Protein AF-A0A4U9REL6-F1 (afdb_monomer_lite)

Structure (mmCIF, N/CA/C/O backbone):
data_AF-A0A4U9REL6-F1
#
_entry.id   AF-A0A4U9REL6-F1
#
loop_
_atom_site.group_PDB
_atom_site.id
_atom_site.type_symbol
_atom_site.label_atom_id
_atom_site.label_alt_id
_atom_site.label_comp_id
_atom_site.label_asym_id
_atom_site.label_entity_id
_atom_site.label_seq_id
_atom_site.pdbx_PDB_ins_code
_atom_site.Cartn_x
_atom_site.Cartn_y
_atom_site.Cartn_z
_atom_site.occupancy
_atom_site.B_iso_or_equiv
_atom_site.auth_seq_id
_atom_site.auth_comp_id
_atom_site.auth_asym_id
_atom_site.auth_atom_id
_atom_site.pdbx_PDB_model_num
ATOM 1 N N . MET A 1 1 ? 16.446 6.266 -30.362 1.00 42.78 1 MET A N 1
ATOM 2 C CA . MET A 1 1 ? 15.314 5.573 -29.712 1.00 42.78 1 MET A CA 1
ATOM 3 C C . MET A 1 1 ? 14.083 6.154 -30.376 1.00 42.78 1 MET A C 1
ATOM 5 O O . MET A 1 1 ? 13.818 7.331 -30.170 1.00 42.78 1 MET A O 1
ATOM 9 N N . ASP A 1 2 ? 13.493 5.416 -31.318 1.00 33.88 2 ASP A N 1
ATOM 10 C CA . ASP A 1 2 ? 12.564 5.985 -32.298 1.00 33.88 2 ASP A CA 1
ATOM 11 C C . ASP A 1 2 ? 11.291 6.514 -31.643 1.00 33.88 2 ASP A C 1
ATOM 13 O O . ASP A 1 2 ? 10.576 5.807 -30.930 1.00 33.88 2 ASP A O 1
ATOM 17 N N . THR A 1 3 ? 10.986 7.765 -31.967 1.00 37.19 3 THR A N 1
ATOM 18 C CA . THR A 1 3 ? 9.772 8.514 -31.621 1.00 37.19 3 THR A CA 1
ATOM 19 C C . THR A 1 3 ? 8.476 7.826 -32.078 1.00 37.19 3 THR A C 1
ATOM 21 O O . THR A 1 3 ? 7.389 8.234 -31.674 1.00 37.19 3 THR A O 1
ATOM 24 N N . HIS A 1 4 ? 8.572 6.742 -32.856 1.00 40.09 4 HIS A N 1
ATOM 25 C CA . HIS A 1 4 ? 7.455 5.920 -33.318 1.00 40.09 4 HIS A CA 1
ATOM 26 C C . HIS A 1 4 ? 6.896 4.927 -32.278 1.00 40.09 4 HIS A C 1
ATOM 28 O O . HIS A 1 4 ? 5.694 4.669 -32.306 1.00 40.09 4 HIS A O 1
ATOM 34 N N . GLU A 1 5 ? 7.689 4.390 -31.337 1.00 42.56 5 GLU A N 1
ATOM 35 C CA . GLU A 1 5 ? 7.162 3.429 -30.337 1.00 42.56 5 GLU A CA 1
ATOM 36 C C . GLU A 1 5 ? 6.404 4.117 -29.187 1.00 42.56 5 GLU A C 1
ATOM 38 O O . GLU A 1 5 ? 5.410 3.576 -28.696 1.00 42.56 5 GLU A O 1
ATOM 43 N N . VAL A 1 6 ? 6.812 5.332 -28.800 1.00 41.50 6 VAL A N 1
ATOM 44 C CA . VAL A 1 6 ? 6.093 6.161 -27.809 1.00 41.50 6 VAL A CA 1
ATOM 45 C C . VAL A 1 6 ? 4.721 6.568 -28.363 1.00 41.50 6 VAL A C 1
ATOM 47 O O . VAL A 1 6 ? 3.703 6.417 -27.691 1.00 41.50 6 VAL A O 1
ATOM 50 N N . ASN A 1 7 ? 4.679 6.925 -29.650 1.00 39.19 7 ASN A N 1
ATOM 51 C CA . ASN A 1 7 ? 3.455 7.276 -30.369 1.00 39.19 7 ASN A CA 1
ATOM 52 C C . ASN A 1 7 ? 2.476 6.102 -30.552 1.00 39.19 7 ASN A C 1
ATOM 54 O O . ASN A 1 7 ? 1.285 6.337 -30.734 1.00 39.19 7 ASN A O 1
ATOM 58 N N . TYR A 1 8 ? 2.937 4.844 -30.515 1.00 41.94 8 TYR A N 1
ATOM 59 C CA . TYR A 1 8 ? 2.068 3.667 -30.667 1.00 41.94 8 TYR A CA 1
ATOM 60 C C . TYR A 1 8 ? 1.263 3.371 -29.398 1.00 41.94 8 TYR A C 1
ATOM 62 O O . TYR A 1 8 ? 0.090 3.012 -29.483 1.00 41.94 8 TYR A O 1
ATOM 70 N N . LEU A 1 9 ? 1.862 3.540 -28.215 1.00 39.97 9 LEU A N 1
ATOM 71 C CA . LEU A 1 9 ? 1.132 3.391 -26.954 1.00 39.97 9 LEU A CA 1
ATOM 72 C C . LEU A 1 9 ? 0.150 4.546 -26.766 1.00 39.97 9 LEU A C 1
ATOM 74 O O . LEU A 1 9 ? -1.004 4.289 -26.437 1.00 39.97 9 LEU A O 1
ATOM 78 N N . ASP A 1 10 ? 0.554 5.777 -27.079 1.00 44.72 10 ASP A N 1
ATOM 79 C CA . ASP A 1 10 ? -0.359 6.921 -27.037 1.00 44.72 10 ASP A CA 1
ATOM 80 C C . ASP A 1 10 ? -1.502 6.777 -28.059 1.00 44.72 10 ASP A C 1
ATOM 82 O O . ASP A 1 10 ? -2.662 6.971 -27.701 1.00 44.72 10 ASP A O 1
ATOM 86 N N . ASN A 1 11 ? -1.241 6.306 -29.288 1.00 43.97 11 ASN A N 1
ATOM 87 C CA . ASN A 1 11 ? -2.300 6.037 -30.276 1.00 43.97 11 ASN A CA 1
ATOM 88 C C . ASN A 1 11 ? -3.207 4.848 -29.934 1.00 43.97 11 ASN A C 1
ATOM 90 O O . ASN A 1 11 ? -4.403 4.903 -30.220 1.00 43.97 11 ASN A O 1
ATOM 94 N N . MET A 1 12 ? -2.685 3.777 -29.324 1.00 42.47 12 MET A N 1
ATOM 95 C CA . MET A 1 12 ? -3.514 2.631 -28.937 1.00 42.47 12 MET A CA 1
ATOM 96 C C . MET A 1 12 ? -4.538 3.026 -27.869 1.00 42.47 12 MET A C 1
ATOM 98 O O . MET A 1 12 ? -5.626 2.466 -27.863 1.00 42.47 12 MET A O 1
ATOM 102 N N . TYR A 1 13 ? -4.223 3.992 -27.000 1.00 42.09 13 TYR A N 1
ATOM 103 C CA . TYR A 1 13 ? -5.155 4.495 -25.987 1.00 42.09 13 TYR A CA 1
ATOM 104 C C . TYR A 1 13 ? -6.008 5.679 -26.485 1.00 42.09 13 TYR A C 1
ATOM 106 O O . TYR A 1 13 ? -7.174 5.760 -26.107 1.00 42.09 13 TYR A O 1
ATOM 114 N N . ASN A 1 14 ? -5.500 6.526 -27.392 1.00 43.44 14 ASN A N 1
ATOM 115 C CA . ASN A 1 14 ? -6.269 7.630 -27.993 1.00 43.44 14 ASN A CA 1
ATOM 116 C C . ASN A 1 14 ? -7.374 7.160 -28.953 1.00 43.44 14 ASN A C 1
ATOM 118 O O . ASN A 1 14 ? -8.369 7.854 -29.124 1.00 43.44 14 ASN A O 1
ATOM 122 N N . LYS A 1 15 ? -7.253 5.965 -29.546 1.00 40.50 15 LYS A N 1
ATOM 123 C CA . LYS A 1 15 ? -8.284 5.393 -30.432 1.00 40.50 15 LYS A CA 1
ATOM 124 C C . LYS A 1 15 ? -9.548 4.908 -29.690 1.00 40.50 15 LYS A C 1
ATOM 126 O O . LYS A 1 15 ? -10.507 4.501 -30.338 1.00 40.50 15 LYS A O 1
ATOM 131 N N . PHE A 1 16 ? -9.566 4.943 -28.353 1.00 44.81 16 PHE A N 1
ATOM 132 C CA . PHE A 1 16 ? -10.688 4.495 -27.515 1.00 44.81 16 PHE A CA 1
ATOM 133 C C . PHE A 1 16 ? -11.303 5.633 -26.677 1.00 44.81 16 PHE A C 1
ATOM 135 O O . PHE A 1 16 ? -11.517 5.441 -25.481 1.00 44.81 16 PHE A O 1
ATOM 142 N N . ASP A 1 17 ? -11.548 6.798 -27.299 1.00 37.47 17 ASP A N 1
ATOM 143 C CA . ASP A 1 17 ? -12.372 7.926 -26.815 1.00 37.47 17 ASP A CA 1
ATOM 144 C C . ASP A 1 17 ? -12.640 7.944 -25.299 1.00 37.47 17 ASP A C 1
ATOM 146 O O . ASP A 1 17 ? -13.702 7.557 -24.800 1.00 37.47 17 ASP A O 1
ATOM 150 N N . ILE A 1 18 ? -11.667 8.459 -24.543 1.00 45.84 18 ILE A N 1
ATOM 151 C CA . ILE A 1 18 ? -11.844 8.846 -23.140 1.00 45.84 18 ILE A CA 1
ATOM 152 C C . ILE A 1 18 ? -12.520 10.227 -23.122 1.00 45.84 18 ILE A C 1
ATOM 154 O O . ILE A 1 18 ? -11.968 11.228 -22.683 1.00 45.84 18 ILE A O 1
ATOM 158 N N . GLN A 1 19 ? -13.755 10.270 -23.614 1.00 37.47 19 GLN A N 1
ATOM 159 C CA . GLN A 1 19 ? -14.773 11.224 -23.184 1.00 37.47 19 GLN A CA 1
ATOM 160 C C . GLN A 1 19 ? -15.987 10.430 -22.703 1.00 37.47 19 GLN A C 1
ATOM 162 O O . GLN A 1 19 ? -17.093 10.519 -23.224 1.00 37.47 19 GLN A O 1
ATOM 167 N N . LYS A 1 20 ? -15.779 9.615 -21.668 1.00 33.62 20 LYS A N 1
ATOM 168 C CA . LYS A 1 20 ? -16.865 9.194 -20.786 1.00 33.62 20 LYS A CA 1
ATOM 169 C C . LYS A 1 20 ? -16.454 9.516 -19.365 1.00 33.62 20 LYS A C 1
ATOM 171 O O . LYS A 1 20 ? -15.705 8.789 -18.722 1.00 33.62 20 LYS A O 1
ATOM 176 N N . SER A 1 21 ? -16.919 10.690 -18.957 1.00 28.95 21 SER A N 1
ATOM 177 C CA . SER A 1 21 ? -17.049 11.162 -17.590 1.00 28.95 21 SER A CA 1
ATOM 178 C C . SER A 1 21 ? -17.236 10.001 -16.614 1.00 28.95 21 SER A C 1
ATOM 180 O O . SER A 1 21 ? -18.309 9.396 -16.559 1.00 28.95 21 SER A O 1
ATOM 182 N N . TYR A 1 22 ? -16.219 9.725 -15.800 1.00 33.03 22 TYR A N 1
ATOM 183 C CA . TYR A 1 22 ? -16.496 9.186 -14.479 1.00 33.03 22 TYR A CA 1
ATOM 184 C C . TYR A 1 22 ? -17.384 10.224 -13.799 1.00 33.03 22 TYR A C 1
ATOM 186 O O . TYR A 1 22 ? -16.934 11.328 -13.495 1.00 33.03 22 TYR A O 1
ATOM 194 N N . THR A 1 23 ? -18.665 9.913 -13.623 1.00 28.12 23 THR A N 1
ATOM 195 C CA . THR A 1 23 ? -19.530 10.683 -12.737 1.00 28.12 23 THR A CA 1
ATOM 196 C C . THR A 1 23 ? -19.025 10.423 -11.323 1.00 28.12 23 THR A C 1
ATOM 198 O O . THR A 1 23 ? -19.465 9.505 -10.638 1.00 28.12 23 THR A O 1
ATOM 201 N N . ILE A 1 24 ? -18.016 11.194 -10.918 1.00 38.19 24 ILE A N 1
ATOM 202 C CA . ILE A 1 24 ? -17.581 11.298 -9.535 1.00 38.19 24 ILE A CA 1
ATOM 203 C C . ILE A 1 24 ? -18.773 11.909 -8.803 1.00 38.19 24 ILE A C 1
ATOM 205 O O . ILE A 1 24 ? -19.035 13.106 -8.902 1.00 38.19 24 ILE A O 1
ATOM 209 N N . GLN A 1 25 ? -19.538 11.074 -8.104 1.00 34.84 25 GLN A N 1
ATOM 210 C CA . GLN A 1 25 ? -20.391 11.543 -7.021 1.00 34.84 25 GLN A CA 1
ATOM 211 C C . GLN A 1 25 ? -19.442 12.117 -5.960 1.00 34.84 25 GLN A C 1
ATOM 213 O O . GLN A 1 25 ? -18.905 11.397 -5.121 1.00 34.84 25 GLN A O 1
ATOM 218 N N . ASN A 1 26 ? -19.158 13.415 -6.081 1.00 36.59 26 ASN A N 1
ATOM 219 C CA . ASN A 1 26 ? -18.449 14.217 -5.097 1.00 36.59 26 ASN A CA 1
ATOM 220 C C . ASN A 1 26 ? -19.247 14.191 -3.797 1.00 36.59 26 ASN A C 1
ATOM 222 O O . ASN A 1 26 ? -20.168 14.981 -3.654 1.00 36.59 26 ASN A O 1
ATOM 226 N N . ASN A 1 27 ? -18.894 13.303 -2.869 1.00 35.03 27 ASN A N 1
ATOM 227 C CA . ASN A 1 27 ? -19.290 13.383 -1.466 1.00 35.03 27 ASN A CA 1
ATOM 228 C C . ASN A 1 27 ? -18.176 12.754 -0.601 1.00 35.03 27 ASN A C 1
ATOM 230 O O . ASN A 1 27 ? -18.146 11.545 -0.394 1.00 35.03 27 ASN A O 1
ATOM 234 N N . ASN A 1 28 ? -17.274 13.614 -0.103 1.00 43.38 28 ASN A N 1
ATOM 235 C CA . ASN A 1 28 ? -16.124 13.365 0.788 1.00 43.38 28 ASN A CA 1
ATOM 236 C C . ASN A 1 28 ? -14.919 12.602 0.198 1.00 43.38 28 ASN A C 1
ATOM 238 O O . ASN A 1 28 ? -14.999 11.438 -0.177 1.00 43.38 28 ASN A O 1
ATOM 242 N N . THR A 1 29 ? -13.750 13.253 0.196 1.00 52.44 29 THR A N 1
ATOM 243 C CA . THR A 1 29 ? -12.439 12.682 -0.159 1.00 52.44 29 THR A CA 1
ATOM 244 C C . THR A 1 29 ? -12.165 11.400 0.641 1.00 52.44 29 THR A C 1
ATOM 246 O O . THR A 1 29 ? -11.800 11.461 1.819 1.00 52.44 29 THR A O 1
ATOM 249 N N . SER A 1 30 ? -12.364 10.221 0.042 1.00 75.94 30 SER A N 1
ATOM 250 C CA . SER A 1 30 ? -12.174 8.953 0.751 1.00 75.94 30 SER A CA 1
ATOM 251 C C . SER A 1 30 ? -10.679 8.667 0.921 1.00 75.94 30 SER A C 1
ATOM 253 O O . SER A 1 30 ? -10.052 8.089 0.037 1.00 75.94 30 SER A O 1
ATOM 255 N N . THR A 1 31 ? -10.086 9.082 2.040 1.00 90.56 31 THR A N 1
ATOM 256 C CA . THR A 1 31 ? -8.726 8.661 2.400 1.00 90.56 31 THR A CA 1
ATOM 257 C C . THR A 1 31 ? -8.688 7.152 2.647 1.00 90.56 31 THR A C 1
ATOM 259 O O . THR A 1 31 ? -9.714 6.527 2.943 1.00 90.56 31 THR A O 1
ATOM 262 N N . SER A 1 32 ? -7.505 6.543 2.535 1.00 93.06 32 SER A N 1
ATOM 263 C CA . SER A 1 32 ? -7.311 5.133 2.904 1.00 93.06 32 SER A CA 1
ATOM 264 C C . SER A 1 32 ? -7.768 4.878 4.344 1.00 93.06 32 SER A C 1
ATOM 266 O O . SER A 1 32 ? -8.476 3.911 4.611 1.00 93.06 32 SER A O 1
ATOM 268 N N . SER A 1 33 ? -7.474 5.805 5.254 1.00 94.38 33 SER A N 1
ATOM 269 C CA . SER A 1 33 ? -7.917 5.803 6.649 1.00 94.38 33 SER A CA 1
ATOM 270 C C . SER A 1 33 ? -9.434 5.752 6.797 1.00 94.38 33 SER A C 1
ATOM 272 O O . SER A 1 33 ? -9.954 4.878 7.498 1.00 94.38 33 SER A O 1
ATOM 274 N N . ASN A 1 34 ? -10.158 6.616 6.077 1.00 93.12 34 ASN A N 1
ATOM 275 C CA . ASN A 1 34 ? -11.620 6.601 6.063 1.0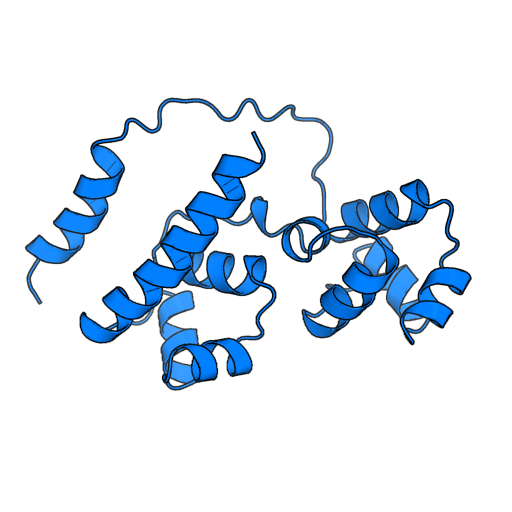0 93.12 34 ASN A CA 1
ATOM 276 C C . ASN A 1 34 ? -12.171 5.279 5.518 1.00 93.12 34 ASN A C 1
ATOM 278 O O . ASN A 1 34 ? -13.102 4.722 6.098 1.00 93.12 34 ASN A O 1
ATOM 282 N N . ARG A 1 35 ? -11.578 4.731 4.451 1.00 95.00 35 ARG A N 1
ATOM 283 C CA . ARG A 1 35 ? -12.012 3.449 3.874 1.00 95.00 35 ARG A CA 1
ATOM 284 C C . ARG A 1 35 ? -11.772 2.266 4.806 1.00 95.00 35 ARG A C 1
ATOM 286 O O . ARG A 1 35 ? -12.646 1.410 4.920 1.00 95.00 35 ARG A O 1
ATOM 293 N N . ILE A 1 36 ? -10.633 2.228 5.495 1.00 96.25 36 ILE A N 1
ATOM 294 C CA . ILE A 1 36 ? -10.312 1.196 6.493 1.00 96.25 36 ILE A CA 1
ATOM 295 C C . ILE A 1 36 ? -11.300 1.269 7.658 1.00 96.25 36 ILE A C 1
ATOM 297 O O . ILE A 1 36 ? -11.896 0.255 8.024 1.00 96.25 36 ILE A O 1
ATOM 301 N N . ARG A 1 37 ? -11.552 2.476 8.178 1.00 95.69 37 ARG A N 1
ATOM 302 C CA . ARG A 1 37 ? -12.535 2.699 9.243 1.00 95.69 37 ARG A CA 1
ATOM 303 C C . ARG A 1 37 ? -13.938 2.268 8.819 1.00 95.69 37 ARG A C 1
ATOM 305 O O . ARG A 1 37 ? -14.615 1.571 9.569 1.00 95.69 37 ARG A O 1
ATOM 312 N N . GLN A 1 38 ? -14.376 2.650 7.621 1.00 94.62 38 GLN A N 1
ATOM 313 C CA . GLN A 1 38 ? -15.677 2.253 7.076 1.00 94.62 38 GLN A CA 1
ATOM 314 C C . GLN A 1 38 ? -15.782 0.737 6.901 1.00 94.62 38 GLN A C 1
ATOM 316 O O . GLN A 1 38 ? -16.784 0.152 7.305 1.00 94.62 38 GLN A O 1
ATOM 321 N N . ALA A 1 39 ? -14.747 0.086 6.363 1.00 95.31 39 ALA A N 1
ATOM 322 C CA . ALA A 1 39 ? -14.712 -1.365 6.215 1.00 95.31 39 ALA A CA 1
ATOM 323 C C . ALA A 1 39 ? -14.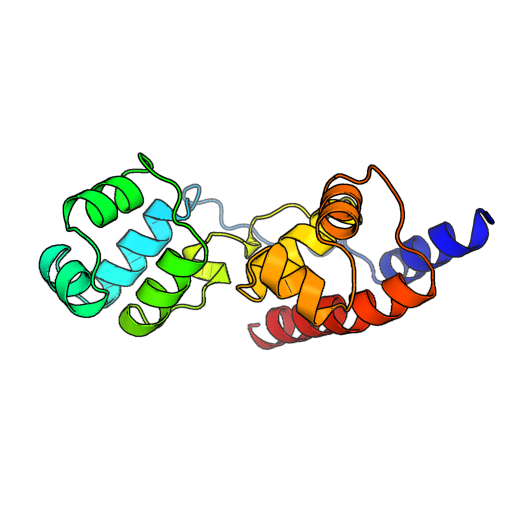834 -2.066 7.578 1.00 95.31 39 ALA A C 1
ATOM 325 O O . ALA A 1 39 ? -15.670 -2.955 7.740 1.00 95.31 39 ALA A O 1
ATOM 326 N N . ARG A 1 40 ? -14.103 -1.598 8.598 1.00 97.06 40 ARG A N 1
ATOM 327 C CA . ARG A 1 40 ? -14.232 -2.104 9.972 1.00 97.06 40 ARG A CA 1
ATOM 328 C C . ARG A 1 40 ? -15.644 -1.922 10.533 1.00 97.06 40 ARG A C 1
ATOM 330 O O . ARG A 1 40 ? -16.212 -2.871 11.072 1.00 97.06 40 ARG A O 1
ATOM 337 N N . LEU A 1 41 ? -16.212 -0.721 10.414 1.00 94.50 41 LEU A N 1
ATOM 338 C CA . LEU A 1 41 ? -17.549 -0.416 10.931 1.00 94.50 41 LEU A CA 1
ATOM 339 C C . LEU A 1 41 ? -18.646 -1.207 10.209 1.00 94.50 41 LEU A C 1
ATOM 341 O O . LEU A 1 41 ? -19.587 -1.647 10.861 1.00 94.50 41 LEU A O 1
ATOM 345 N N . SER A 1 42 ? -18.496 -1.459 8.906 1.00 93.00 42 SER A N 1
ATOM 346 C CA . SER A 1 42 ? -19.436 -2.283 8.132 1.00 93.00 42 SER A CA 1
ATOM 347 C C . SER A 1 42 ? -19.499 -3.739 8.605 1.00 93.00 42 SER A C 1
ATOM 349 O O . SER A 1 42 ? -20.512 -4.401 8.410 1.00 93.00 42 SER A O 1
ATOM 351 N N . LYS A 1 43 ? -18.445 -4.215 9.282 1.00 94.00 43 LYS A N 1
ATOM 352 C CA . LYS A 1 43 ? -18.395 -5.528 9.938 1.00 94.00 43 LYS A CA 1
ATOM 353 C C . LYS A 1 43 ? -18.747 -5.480 11.428 1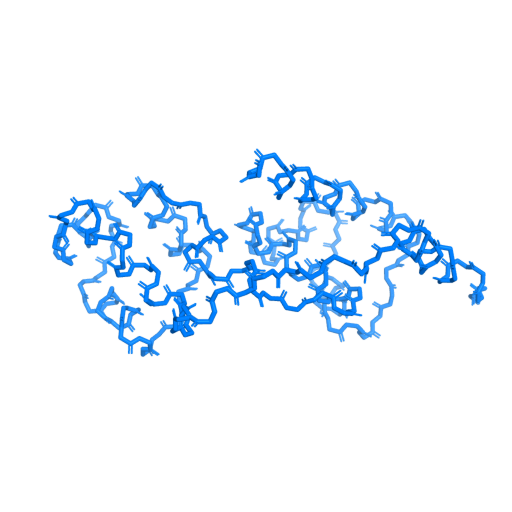.00 94.00 43 LYS A C 1
ATOM 355 O O . LYS A 1 43 ? -18.590 -6.483 12.118 1.00 94.00 43 LYS A O 1
ATOM 360 N N . SER A 1 44 ? -19.153 -4.318 11.945 1.00 94.75 44 SER A N 1
ATOM 361 C CA . SER A 1 44 ? -19.442 -4.090 13.368 1.00 94.75 44 SER A CA 1
ATOM 362 C C . SER A 1 44 ? -18.288 -4.478 14.307 1.00 94.75 44 SER A C 1
ATOM 364 O O . SER A 1 44 ? -18.510 -4.868 15.450 1.00 94.75 44 SER A O 1
ATOM 366 N N . LEU A 1 45 ? -17.040 -4.357 13.837 1.00 93.75 45 LEU A N 1
ATOM 367 C CA . LEU A 1 45 ? -15.852 -4.699 14.618 1.00 93.75 45 LEU A CA 1
ATOM 368 C C . LEU A 1 45 ? -15.309 -3.484 15.375 1.00 93.75 45 LEU A C 1
ATOM 370 O O . LEU A 1 45 ? -15.225 -2.371 14.855 1.00 93.75 45 LEU A O 1
ATOM 374 N N . THR A 1 46 ? -14.859 -3.706 16.603 1.00 96.69 46 THR A N 1
ATOM 375 C CA . THR A 1 46 ? -14.079 -2.738 17.387 1.00 96.69 46 THR A CA 1
ATOM 376 C C . THR A 1 46 ? -12.610 -2.726 16.952 1.00 96.69 46 THR A C 1
ATOM 378 O O . THR A 1 46 ? -12.111 -3.700 16.385 1.00 96.69 46 THR A O 1
ATOM 381 N N . ILE A 1 47 ? -11.881 -1.643 17.253 1.00 95.06 47 ILE A N 1
ATOM 382 C CA . ILE A 1 47 ? -10.427 -1.566 17.003 1.00 95.06 47 ILE A CA 1
ATOM 383 C C . ILE A 1 47 ? -9.694 -2.718 17.708 1.00 95.06 47 ILE A C 1
ATOM 385 O O . ILE A 1 47 ? -8.839 -3.356 17.100 1.00 95.06 47 ILE A O 1
ATOM 389 N N . LYS A 1 48 ? -10.086 -3.038 18.947 1.00 96.06 48 LYS A N 1
ATOM 390 C CA . LYS A 1 48 ? -9.534 -4.151 19.728 1.00 96.06 48 LYS A CA 1
ATOM 391 C C . LYS A 1 48 ? -9.762 -5.521 19.084 1.00 96.06 48 LYS A C 1
ATOM 393 O O . LYS A 1 48 ? -8.887 -6.375 19.110 1.00 96.06 48 LYS A O 1
ATOM 398 N N . GLN A 1 49 ? -10.925 -5.762 18.483 1.00 96.19 49 GLN A N 1
ATOM 399 C CA . GLN A 1 49 ? -11.169 -7.034 17.792 1.00 96.19 49 GLN A CA 1
ATOM 400 C C . GLN A 1 49 ? -10.298 -7.166 16.540 1.00 96.19 49 GLN A C 1
ATOM 402 O O . GLN A 1 49 ? -9.701 -8.218 16.320 1.00 96.19 49 GLN A O 1
ATOM 407 N N . VAL A 1 50 ? -10.176 -6.096 15.746 1.00 97.06 50 VAL A N 1
ATOM 408 C CA . VAL A 1 50 ? -9.312 -6.101 14.555 1.00 97.06 50 VAL A CA 1
ATOM 409 C C . VAL A 1 50 ? -7.839 -6.228 14.945 1.00 97.06 50 VAL A C 1
ATOM 411 O O . VAL A 1 50 ? -7.108 -6.963 14.285 1.00 97.06 50 VAL A O 1
ATOM 414 N N . SER A 1 51 ? -7.394 -5.570 16.020 1.00 97.12 51 SER A N 1
ATOM 415 C CA . SER A 1 51 ? -6.001 -5.626 16.488 1.00 97.12 51 SER A CA 1
ATOM 416 C C . SER A 1 51 ? -5.582 -7.063 16.802 1.00 97.12 51 SER A C 1
ATOM 418 O O . SER A 1 51 ? -4.567 -7.537 16.290 1.00 97.12 51 SER A O 1
ATOM 420 N N . ILE A 1 52 ? -6.435 -7.788 17.531 1.00 97.44 52 ILE A N 1
ATOM 421 C CA . ILE A 1 52 ? -6.240 -9.197 17.877 1.00 97.44 52 ILE A CA 1
ATOM 422 C C . ILE A 1 52 ? -6.205 -10.067 16.614 1.00 97.44 52 ILE A C 1
ATOM 424 O O . ILE A 1 52 ? -5.272 -10.846 16.437 1.00 97.44 52 ILE A O 1
ATOM 428 N N . GLN A 1 53 ? -7.175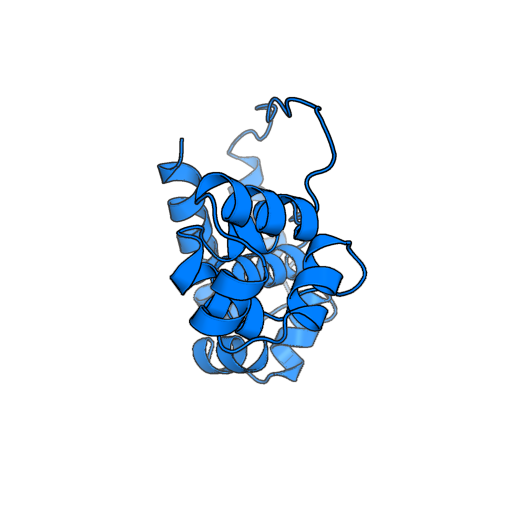 -9.916 15.706 1.00 97.00 53 GLN A N 1
ATOM 429 C CA . GLN A 1 53 ? -7.276 -10.763 14.506 1.00 97.00 53 GLN A CA 1
ATOM 430 C C . GLN A 1 53 ? -6.139 -10.534 13.499 1.00 97.00 53 GLN A C 1
ATOM 432 O O . GLN A 1 53 ? -5.709 -11.463 12.821 1.00 97.00 53 GLN A O 1
ATOM 437 N N . THR A 1 54 ? -5.634 -9.304 13.398 1.00 96.25 54 THR A N 1
ATOM 438 C CA . THR A 1 54 ? -4.570 -8.928 12.448 1.00 96.25 54 THR A CA 1
ATOM 439 C C . THR A 1 54 ? -3.161 -9.007 13.040 1.00 96.25 54 THR A C 1
ATOM 441 O O . THR A 1 54 ? -2.171 -8.837 12.315 1.00 96.25 54 THR A O 1
ATOM 444 N N . ASN A 1 55 ? -3.047 -9.247 14.351 1.00 96.62 55 ASN A N 1
ATOM 445 C CA . ASN A 1 55 ? -1.805 -9.103 15.105 1.00 96.62 55 ASN A CA 1
ATOM 446 C C . ASN A 1 55 ? -1.136 -7.736 14.826 1.00 96.62 55 ASN A C 1
ATOM 448 O O . ASN A 1 55 ? 0.016 -7.647 14.380 1.00 96.62 55 ASN A O 1
ATOM 452 N N . LEU A 1 56 ? -1.926 -6.671 14.979 1.00 96.00 56 LEU A N 1
ATOM 453 C CA . LEU A 1 56 ? -1.512 -5.265 14.951 1.00 96.00 56 LEU A CA 1
ATOM 454 C C . LEU A 1 56 ? -1.811 -4.651 16.318 1.00 96.00 56 LEU A C 1
ATOM 456 O O . LEU A 1 56 ? -2.665 -5.144 17.048 1.00 96.00 56 LEU A O 1
ATOM 460 N N . THR A 1 57 ? -1.145 -3.557 16.679 1.00 97.75 57 THR A N 1
ATOM 461 C CA . THR A 1 57 ? -1.478 -2.862 17.930 1.00 97.75 57 THR A CA 1
ATOM 462 C C . THR A 1 57 ? -2.726 -1.997 17.751 1.00 97.75 57 THR A C 1
ATOM 464 O O . THR A 1 57 ? -2.961 -1.436 16.677 1.00 97.75 57 THR A O 1
ATOM 467 N N . GLU A 1 58 ? -3.523 -1.841 18.812 1.00 97.75 58 GLU A N 1
ATOM 468 C CA . GLU A 1 58 ? -4.680 -0.931 18.806 1.00 97.75 58 GLU A CA 1
ATOM 469 C C . GLU A 1 58 ? -4.257 0.502 18.456 1.00 97.75 58 GLU A C 1
ATOM 471 O O . GLU A 1 58 ? -4.908 1.161 17.648 1.00 97.75 58 GLU A O 1
ATOM 476 N N . THR A 1 59 ? -3.109 0.950 18.976 1.00 97.62 59 THR A N 1
ATOM 477 C CA . THR A 1 59 ? -2.512 2.255 18.659 1.00 97.62 59 THR A CA 1
ATOM 478 C C . THR A 1 59 ? -2.183 2.395 17.176 1.00 97.62 59 THR A C 1
ATOM 480 O O . THR A 1 59 ? -2.446 3.441 16.585 1.00 97.62 59 THR A O 1
ATOM 483 N N . GLN A 1 60 ? -1.628 1.355 16.544 1.00 97.44 60 GLN A N 1
ATOM 484 C CA . GLN A 1 60 ? -1.333 1.384 15.113 1.00 97.44 60 GLN A CA 1
ATOM 485 C C . GLN A 1 60 ? -2.616 1.512 14.291 1.00 97.44 60 GLN A C 1
ATOM 487 O O . GLN A 1 60 ? -2.665 2.348 13.394 1.00 97.44 60 GLN A O 1
ATOM 492 N N . LEU A 1 61 ? -3.652 0.731 14.608 1.00 97.00 61 LEU A N 1
ATOM 493 C CA . LEU A 1 61 ? -4.951 0.821 13.935 1.00 97.00 61 LEU A CA 1
ATOM 494 C C . LEU A 1 61 ? -5.618 2.180 14.143 1.00 97.00 61 LEU A C 1
ATOM 496 O O . LEU A 1 61 ? -6.097 2.772 13.183 1.00 97.00 61 LEU A O 1
ATOM 500 N N . HIS A 1 62 ? -5.596 2.703 15.369 1.00 96.50 62 HIS A N 1
ATOM 501 C CA . HIS A 1 62 ? -6.104 4.037 15.670 1.00 96.50 62 HIS A CA 1
ATOM 502 C C . HIS A 1 62 ? -5.387 5.110 14.841 1.00 96.50 62 HIS A C 1
ATOM 504 O O . HIS A 1 62 ? -6.038 5.959 14.237 1.00 96.50 62 HIS A O 1
ATOM 510 N N . ASN A 1 63 ? -4.055 5.061 14.770 1.00 97.25 63 ASN A N 1
ATOM 511 C CA . ASN A 1 63 ? -3.272 6.008 13.978 1.00 97.25 63 ASN A CA 1
ATOM 512 C C . ASN A 1 63 ? -3.567 5.885 12.479 1.00 97.25 63 ASN A C 1
ATOM 514 O O . ASN A 1 63 ? -3.657 6.905 11.801 1.00 97.25 63 ASN A O 1
ATOM 518 N N . ILE A 1 64 ? -3.775 4.664 11.978 1.00 96.44 64 ILE A N 1
ATOM 519 C CA . ILE A 1 64 ? -4.194 4.441 10.592 1.00 96.44 64 ILE A CA 1
ATOM 520 C C . ILE A 1 64 ? -5.563 5.075 10.358 1.00 96.44 64 ILE A C 1
ATOM 522 O O . ILE A 1 64 ? -5.699 5.858 9.435 1.00 96.44 64 ILE A O 1
ATOM 526 N N . GLU A 1 65 ? -6.572 4.804 11.186 1.00 94.69 65 GLU A N 1
ATOM 527 C CA . GLU A 1 65 ? -7.940 5.316 10.982 1.00 94.69 65 GLU A CA 1
ATOM 528 C C . GLU A 1 65 ? -8.100 6.823 11.215 1.00 94.69 65 GLU A C 1
ATOM 530 O O . GLU A 1 65 ? -9.125 7.392 10.844 1.00 94.69 65 GLU A O 1
ATOM 535 N N . THR A 1 66 ? -7.107 7.468 11.827 1.00 91.88 66 THR A N 1
ATOM 536 C CA . THR A 1 66 ? -7.083 8.916 12.084 1.00 91.88 66 THR A CA 1
ATOM 537 C C . THR A 1 66 ? -6.128 9.673 11.161 1.00 91.88 66 THR A C 1
ATOM 539 O O . THR A 1 66 ? -5.743 10.794 11.483 1.00 91.88 66 THR A O 1
ATOM 542 N N . ASP A 1 67 ? -5.717 9.062 10.041 1.00 92.75 67 ASP A N 1
ATOM 543 C CA . ASP A 1 67 ? -4.774 9.624 9.055 1.00 92.75 67 ASP A CA 1
ATOM 544 C C . ASP A 1 67 ? -3.387 10.000 9.645 1.00 92.75 67 ASP A C 1
ATOM 546 O O . ASP A 1 67 ? -2.562 10.624 8.980 1.00 92.75 67 ASP A O 1
ATOM 550 N N . LYS A 1 68 ? -3.066 9.576 10.880 1.00 94.00 68 LYS A N 1
ATOM 551 C CA . LYS A 1 68 ? -1.759 9.812 11.528 1.00 94.00 68 LYS A CA 1
ATOM 552 C C . LYS A 1 68 ? -0.658 8.901 10.991 1.00 94.00 68 LYS A C 1
ATOM 554 O O . LYS A 1 68 ? 0.523 9.197 11.165 1.00 94.00 68 LYS A O 1
ATOM 559 N N . SER A 1 69 ? -1.014 7.769 10.389 1.00 93.62 69 SER A N 1
ATOM 560 C CA . SER A 1 69 ? -0.053 6.872 9.753 1.00 93.62 69 SER A CA 1
ATOM 561 C C . SER A 1 69 ? -0.603 6.253 8.473 1.00 93.62 69 SER A C 1
ATOM 563 O O . SER A 1 69 ? -1.759 5.845 8.389 1.00 93.62 69 SER A O 1
ATOM 565 N N . ILE A 1 70 ? 0.263 6.149 7.464 1.00 92.44 70 ILE A N 1
ATOM 566 C CA . ILE A 1 70 ? -0.063 5.495 6.197 1.00 92.44 70 ILE A CA 1
ATOM 567 C C . ILE A 1 70 ? 0.222 3.993 6.349 1.00 92.44 70 ILE A C 1
ATOM 569 O O . ILE A 1 70 ? 1.347 3.619 6.702 1.00 92.44 70 ILE A O 1
ATOM 573 N N . PRO A 1 71 ? -0.753 3.107 6.086 1.00 94.50 71 PRO A N 1
ATOM 574 C CA . PRO A 1 71 ? -0.550 1.672 6.217 1.00 94.50 71 PRO A CA 1
ATOM 575 C C . PRO A 1 71 ? 0.427 1.149 5.156 1.00 94.50 71 PRO A C 1
ATOM 577 O O . PRO A 1 71 ? 0.372 1.512 3.981 1.00 94.50 71 PRO A O 1
ATOM 580 N N . SER A 1 72 ? 1.321 0.248 5.567 1.00 95.19 72 SER A N 1
ATOM 581 C CA . SER A 1 72 ? 2.192 -0.469 4.632 1.00 95.19 72 SER A CA 1
ATOM 582 C C . SER A 1 72 ? 1.409 -1.532 3.850 1.00 95.19 72 SER A C 1
ATOM 584 O O . SER A 1 72 ? 0.371 -1.998 4.312 1.00 95.19 72 SER A O 1
ATOM 586 N N . ILE A 1 73 ? 1.947 -2.015 2.723 1.00 95.38 73 ILE A N 1
ATOM 587 C CA . ILE A 1 73 ? 1.355 -3.151 1.987 1.00 95.38 73 ILE A CA 1
ATOM 588 C C . ILE A 1 73 ? 1.193 -4.395 2.875 1.00 95.38 73 ILE A C 1
ATOM 590 O O . ILE A 1 73 ? 0.179 -5.077 2.792 1.00 95.38 73 ILE A O 1
ATOM 594 N N . SER A 1 74 ? 2.156 -4.674 3.760 1.00 95.25 74 SER A N 1
ATOM 595 C CA . SER A 1 74 ? 2.057 -5.798 4.704 1.00 95.25 74 SER A CA 1
ATOM 596 C C . SER A 1 74 ? 0.900 -5.604 5.691 1.00 95.25 74 SER A C 1
ATOM 598 O O . SER A 1 74 ? 0.130 -6.523 5.957 1.00 95.25 74 SER A O 1
ATOM 600 N N . THR A 1 75 ? 0.723 -4.375 6.181 1.00 96.88 75 THR A N 1
ATOM 601 C CA . THR A 1 75 ? -0.408 -4.003 7.038 1.00 96.88 75 THR A CA 1
ATOM 602 C C . THR A 1 75 ? -1.738 -4.140 6.298 1.00 96.88 75 THR A C 1
ATOM 604 O O . THR A 1 75 ? -2.682 -4.688 6.854 1.00 96.88 75 THR A O 1
ATOM 607 N N . LEU A 1 76 ? -1.808 -3.698 5.040 1.00 97.06 76 LEU A N 1
ATOM 608 C CA . LEU A 1 76 ? -3.011 -3.826 4.216 1.00 97.06 76 LEU A CA 1
ATOM 609 C C . LEU A 1 76 ? -3.366 -5.290 3.936 1.00 97.06 76 LEU A C 1
ATOM 611 O O . LEU A 1 76 ? -4.534 -5.630 4.050 1.00 97.06 76 LEU A O 1
ATOM 615 N N . LYS A 1 77 ? -2.384 -6.166 3.674 1.00 96.00 77 LYS A N 1
ATOM 616 C CA . LYS A 1 77 ? -2.601 -7.622 3.530 1.00 96.00 77 LYS A CA 1
ATOM 617 C C . LYS A 1 77 ? -3.237 -8.237 4.785 1.00 96.00 77 LYS A C 1
ATOM 619 O O . LYS A 1 77 ? -4.163 -9.031 4.687 1.00 96.00 77 LYS A O 1
ATOM 624 N N . LYS A 1 78 ? -2.772 -7.838 5.975 1.00 96.81 78 LYS A N 1
ATOM 625 C CA . LYS A 1 78 ? -3.372 -8.273 7.250 1.00 96.81 78 LYS A CA 1
ATOM 626 C C . LYS A 1 78 ? -4.798 -7.749 7.435 1.00 96.81 78 LYS A C 1
ATOM 628 O O . LYS A 1 78 ? -5.639 -8.435 7.998 1.00 96.81 78 LYS A O 1
ATOM 633 N N . LEU A 1 79 ? -5.067 -6.518 7.003 1.00 96.88 79 LEU A N 1
ATOM 634 C CA . LEU A 1 79 ? -6.402 -5.928 7.097 1.00 96.88 79 LEU A CA 1
ATOM 635 C C . LEU A 1 79 ? -7.374 -6.564 6.102 1.00 96.88 79 LEU A C 1
ATOM 637 O O . LEU A 1 79 ? -8.511 -6.835 6.468 1.00 96.88 79 LEU A O 1
ATOM 641 N N . GLU A 1 80 ? -6.926 -6.847 4.881 1.00 95.94 80 GLU A N 1
ATOM 642 C CA . GLU A 1 80 ? -7.704 -7.526 3.840 1.00 95.94 80 GLU A CA 1
ATOM 643 C C . GLU A 1 80 ? -8.254 -8.870 4.335 1.00 95.94 80 GLU A C 1
ATOM 645 O O . GLU A 1 80 ? -9.441 -9.131 4.156 1.00 95.94 80 GLU A O 1
ATOM 650 N N . SER A 1 81 ? -7.451 -9.666 5.057 1.00 94.50 81 SER A N 1
ATOM 651 C CA . SER A 1 81 ? -7.892 -10.963 5.594 1.00 94.50 81 SER A CA 1
ATOM 652 C C . SER A 1 81 ? -8.978 -10.877 6.673 1.00 94.50 81 SER A C 1
ATOM 654 O O . SER A 1 81 ? -9.543 -11.901 7.043 1.00 94.50 81 SER A O 1
ATOM 656 N N . VAL A 1 82 ? -9.248 -9.686 7.216 1.00 96.56 82 VAL A N 1
ATOM 657 C CA . VAL A 1 82 ? -10.249 -9.467 8.276 1.00 96.56 82 VAL A CA 1
ATOM 658 C C . VAL A 1 82 ? -11.424 -8.624 7.786 1.00 96.56 82 VAL A C 1
ATOM 660 O O . VAL A 1 82 ? -12.562 -8.844 8.201 1.00 96.56 82 VAL A O 1
ATOM 663 N N . LEU A 1 83 ? -11.174 -7.646 6.916 1.00 93.94 83 LEU A N 1
ATOM 664 C CA . LEU A 1 83 ? -12.146 -6.624 6.528 1.00 93.94 83 LEU A CA 1
ATOM 665 C C . LEU A 1 83 ? -12.954 -6.965 5.267 1.00 93.94 83 LEU A C 1
ATOM 667 O O . LEU A 1 83 ? -13.850 -6.196 4.928 1.00 93.94 83 LEU A O 1
ATOM 671 N N . ASP A 1 84 ? -12.673 -8.085 4.592 1.00 92.06 84 ASP A N 1
ATOM 672 C CA . ASP A 1 84 ? -13.320 -8.518 3.335 1.00 92.06 84 ASP A CA 1
ATOM 673 C C . ASP A 1 84 ? -13.336 -7.422 2.256 1.00 92.06 84 ASP A C 1
ATOM 675 O O . ASP A 1 84 ? -14.299 -7.243 1.501 1.00 92.06 84 ASP A O 1
ATOM 679 N N . LYS A 1 85 ? -12.262 -6.631 2.211 1.00 93.12 85 LYS A N 1
ATOM 680 C CA . LYS A 1 85 ? -12.042 -5.589 1.211 1.00 93.12 85 LYS A CA 1
ATOM 681 C C . LYS A 1 85 ? -10.653 -5.741 0.628 1.00 93.12 85 LYS A C 1
ATOM 683 O O . LYS A 1 85 ? -9.682 -5.839 1.374 1.00 93.12 85 LYS A O 1
ATOM 688 N N . ASP A 1 86 ? -10.589 -5.676 -0.695 1.00 92.12 86 ASP A N 1
ATOM 689 C CA . ASP A 1 86 ? -9.339 -5.783 -1.437 1.00 92.12 86 ASP A CA 1
ATOM 690 C C . ASP A 1 86 ? -8.335 -4.691 -1.031 1.00 92.12 86 ASP A C 1
ATOM 692 O O . ASP A 1 86 ? -8.710 -3.546 -0.741 1.00 92.12 86 ASP A O 1
ATOM 696 N N . ILE A 1 87 ? -7.040 -5.007 -1.126 1.00 93.69 87 ILE A N 1
ATOM 697 C CA . ILE A 1 87 ? -5.942 -4.063 -0.844 1.00 93.69 87 ILE A CA 1
ATOM 698 C C . ILE A 1 87 ? -6.089 -2.737 -1.596 1.00 93.69 87 ILE A C 1
ATOM 700 O O . ILE A 1 87 ? -5.841 -1.682 -1.015 1.00 93.69 87 ILE A O 1
ATOM 704 N N . TRP A 1 88 ? -6.491 -2.757 -2.871 1.00 91.88 88 TRP A N 1
ATOM 705 C CA . TRP A 1 88 ? -6.628 -1.526 -3.656 1.00 91.88 88 TRP A CA 1
ATOM 706 C C . TRP A 1 88 ? -7.703 -0.594 -3.093 1.00 91.88 88 TRP A C 1
ATOM 708 O O . TRP A 1 88 ? -7.528 0.624 -3.132 1.00 91.88 88 TRP A O 1
ATOM 718 N N . TYR A 1 89 ? -8.777 -1.154 -2.529 1.00 92.75 89 TYR A N 1
ATOM 719 C CA . TYR A 1 89 ? -9.842 -0.379 -1.909 1.00 92.75 89 TYR A CA 1
ATOM 720 C C . TYR A 1 89 ? -9.334 0.227 -0.605 1.00 92.75 89 TYR A C 1
ATOM 722 O O . TYR A 1 89 ? -9.389 1.443 -0.435 1.00 92.75 89 TYR A O 1
ATOM 730 N N . LEU A 1 90 ? -8.776 -0.605 0.282 1.00 94.38 90 LEU A N 1
ATOM 731 C CA . LEU A 1 90 ? -8.266 -0.176 1.589 1.00 94.38 90 LEU A CA 1
ATOM 732 C C . LEU A 1 90 ? -7.123 0.841 1.465 1.00 94.38 90 LEU A C 1
ATOM 734 O O . LEU A 1 90 ? -7.049 1.793 2.236 1.00 94.38 90 LEU A O 1
ATOM 738 N N . GLY A 1 91 ? -6.249 0.661 0.477 1.00 93.56 91 GLY A N 1
ATOM 739 C CA . GLY A 1 91 ? -5.138 1.561 0.180 1.00 93.56 91 GLY A CA 1
ATOM 740 C C . GLY A 1 91 ? -5.537 2.841 -0.556 1.00 93.56 91 GLY A C 1
ATOM 741 O O . GLY A 1 91 ? -4.687 3.713 -0.715 1.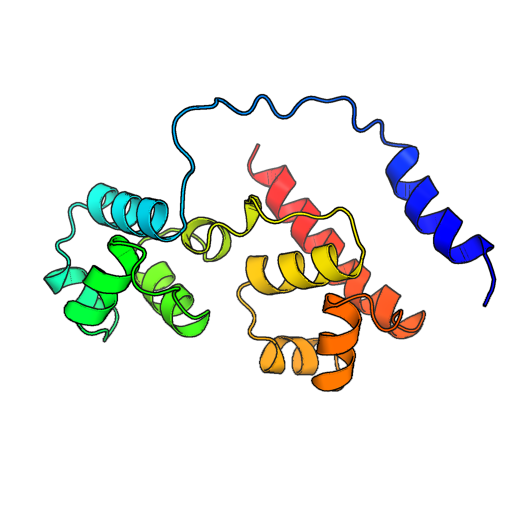00 93.56 91 GLY A O 1
ATOM 742 N N . ASN A 1 92 ? -6.798 2.971 -0.990 1.00 93.31 92 ASN A N 1
ATOM 743 C CA . ASN A 1 92 ? -7.261 4.053 -1.865 1.00 93.31 92 ASN A CA 1
ATOM 744 C C . ASN A 1 92 ? -6.402 4.173 -3.144 1.00 93.31 92 ASN A C 1
ATOM 746 O O . ASN A 1 92 ? -5.988 5.254 -3.558 1.00 93.31 92 ASN A O 1
ATOM 750 N N . TYR A 1 93 ? -6.057 3.030 -3.741 1.00 91.25 93 TYR A N 1
ATOM 751 C CA . TYR A 1 93 ? -5.151 2.971 -4.889 1.00 91.25 93 TYR A CA 1
ATOM 752 C C . TYR A 1 93 ? -5.858 3.167 -6.227 1.00 91.25 93 TYR A C 1
ATOM 754 O O . TYR A 1 93 ? -5.219 3.556 -7.197 1.00 91.25 93 TYR A O 1
ATOM 762 N N . ASP A 1 94 ? -7.166 2.949 -6.289 1.00 87.94 94 ASP A N 1
ATOM 763 C CA . ASP A 1 94 ? -8.040 3.291 -7.415 1.00 87.94 94 ASP A CA 1
ATOM 764 C C . ASP A 1 94 ? -8.045 4.794 -7.725 1.00 87.94 94 ASP A C 1
ATOM 766 O O . ASP A 1 94 ? -8.107 5.156 -8.901 1.00 87.94 94 ASP A O 1
ATOM 770 N N . SER A 1 95 ? -7.882 5.653 -6.713 1.00 87.69 95 SER A N 1
ATOM 771 C CA . SER A 1 95 ? -7.818 7.109 -6.894 1.00 87.69 95 SER A CA 1
ATOM 772 C C . SER A 1 95 ? -6.438 7.626 -7.323 1.00 87.69 95 SER A C 1
ATOM 774 O O . SER A 1 95 ? -6.261 8.835 -7.456 1.00 87.69 95 SER A O 1
ATOM 776 N N . LEU A 1 96 ? -5.435 6.754 -7.486 1.00 88.25 96 LEU A N 1
ATOM 777 C CA . LEU A 1 96 ? -4.104 7.170 -7.932 1.00 88.25 96 LEU A CA 1
ATOM 778 C C . LEU A 1 96 ? -4.128 7.604 -9.400 1.00 88.25 96 LEU A C 1
ATOM 780 O O . LEU A 1 96 ? -4.804 6.996 -10.236 1.00 88.25 96 LEU A O 1
ATOM 784 N N . GLU A 1 97 ? -3.333 8.626 -9.706 1.00 88.00 97 GLU A N 1
ATOM 785 C CA . GLU A 1 97 ? -3.155 9.148 -11.058 1.00 88.00 97 GLU A CA 1
ATOM 786 C C . GLU A 1 97 ? -2.489 8.128 -11.995 1.00 88.00 97 GLU A C 1
ATOM 788 O O . GLU A 1 97 ? -1.669 7.308 -11.581 1.00 88.00 97 GLU A O 1
ATOM 793 N N . GLU A 1 98 ? -2.809 8.219 -13.286 1.00 87.69 98 GLU A N 1
ATOM 794 C CA . GLU A 1 98 ? -2.299 7.332 -14.344 1.00 87.69 98 GLU A CA 1
ATOM 795 C C . GLU A 1 98 ? -1.821 8.112 -15.584 1.00 87.69 98 GLU A C 1
ATOM 797 O O . GLU A 1 98 ? -1.767 7.580 -16.695 1.00 87.69 98 GLU A O 1
ATOM 802 N N . ASN A 1 99 ? -1.491 9.395 -15.428 1.00 88.25 99 ASN A N 1
ATOM 803 C CA . ASN A 1 99 ? -1.130 10.259 -16.554 1.00 88.25 99 ASN A CA 1
ATOM 804 C C . ASN A 1 99 ? 0.276 9.999 -17.121 1.00 88.25 99 ASN A C 1
ATOM 806 O O . ASN A 1 99 ? 0.545 10.404 -18.246 1.00 88.25 99 ASN A O 1
ATOM 810 N N . THR A 1 100 ? 1.149 9.295 -16.396 1.00 91.50 100 THR A N 1
ATOM 811 C CA . THR A 1 100 ? 2.477 8.883 -16.885 1.00 91.50 100 THR A CA 1
ATOM 812 C C . THR A 1 100 ? 2.649 7.369 -16.837 1.00 91.50 100 THR A C 1
ATOM 814 O O . THR A 1 100 ? 1.939 6.664 -16.111 1.00 91.50 100 THR A O 1
ATOM 817 N N . LEU A 1 101 ? 3.617 6.845 -17.597 1.00 90.31 101 LEU A N 1
ATOM 818 C CA . LEU A 1 101 ? 3.960 5.424 -17.561 1.00 90.31 101 LEU A CA 1
ATOM 819 C C . LEU A 1 101 ? 4.396 4.996 -16.154 1.00 90.31 101 LEU A C 1
ATOM 821 O O . LEU A 1 101 ? 3.918 3.978 -15.652 1.00 90.31 101 LEU A O 1
ATOM 825 N N . GLY A 1 102 ? 5.254 5.775 -15.499 1.00 93.62 102 GLY A N 1
ATOM 826 C CA . GLY A 1 102 ? 5.726 5.502 -14.148 1.00 93.62 102 GLY A CA 1
ATOM 827 C C . GLY A 1 102 ? 4.592 5.433 -13.134 1.00 93.62 102 GLY A C 1
ATOM 828 O O . GLY A 1 102 ? 4.510 4.466 -12.371 1.00 93.62 102 GLY A O 1
ATOM 829 N N . LYS A 1 103 ? 3.642 6.371 -13.195 1.00 92.56 103 LYS A N 1
ATOM 830 C CA . LYS A 1 103 ? 2.443 6.357 -12.346 1.00 92.56 103 LYS A CA 1
ATOM 831 C C . LYS A 1 103 ? 1.538 5.156 -12.621 1.00 92.56 103 LYS A C 1
ATOM 833 O O . LYS A 1 103 ? 1.069 4.527 -11.675 1.00 92.56 103 LYS A O 1
ATOM 838 N N . ARG A 1 104 ? 1.367 4.755 -13.886 1.00 91.06 104 ARG A N 1
ATOM 839 C CA . ARG A 1 104 ? 0.636 3.524 -14.252 1.00 91.06 104 ARG A CA 1
ATOM 840 C C . ARG A 1 104 ? 1.302 2.275 -13.675 1.00 91.06 104 ARG A C 1
ATOM 842 O O . ARG A 1 104 ? 0.615 1.418 -13.123 1.00 91.06 104 ARG A O 1
ATOM 849 N N . ILE A 1 105 ? 2.631 2.172 -13.757 1.00 94.31 105 ILE A N 1
ATOM 850 C CA . ILE A 1 105 ? 3.395 1.057 -13.170 1.00 94.31 105 ILE A CA 1
ATOM 851 C C . ILE A 1 105 ? 3.235 1.054 -11.645 1.00 94.31 105 ILE A C 1
ATOM 853 O O . ILE A 1 105 ? 2.932 0.013 -11.058 1.00 94.31 105 ILE A O 1
ATOM 857 N N . TYR A 1 106 ? 3.391 2.219 -11.015 1.00 94.94 106 TYR A N 1
ATOM 858 C CA . TYR A 1 106 ? 3.255 2.403 -9.573 1.00 94.94 106 TYR A CA 1
ATOM 859 C C . TYR A 1 106 ? 1.868 1.987 -9.074 1.00 94.94 106 TYR A C 1
ATOM 861 O O . TYR A 1 106 ? 1.764 1.175 -8.148 1.00 94.94 106 TYR A O 1
ATOM 869 N N . LYS A 1 107 ? 0.807 2.486 -9.718 1.00 92.38 107 LYS A N 1
ATOM 870 C CA . LYS A 1 107 ? -0.575 2.134 -9.395 1.00 92.38 107 LYS A CA 1
ATOM 871 C C . LYS A 1 107 ? -0.829 0.653 -9.613 1.00 92.38 107 LYS A C 1
ATOM 873 O O . LYS A 1 107 ? -1.321 0.005 -8.701 1.00 92.38 107 LYS A O 1
ATOM 878 N N . CYS A 1 108 ? -0.432 0.094 -10.756 1.00 92.62 108 CYS A N 1
ATOM 879 C CA . CYS A 1 108 ? -0.576 -1.335 -11.041 1.00 92.62 108 CYS A CA 1
ATOM 880 C C . CYS A 1 108 ? 0.057 -2.203 -9.948 1.00 92.62 108 CYS A C 1
ATOM 882 O O . CYS A 1 108 ? -0.592 -3.107 -9.422 1.00 92.62 108 CYS A O 1
ATOM 884 N N . ARG A 1 109 ? 1.286 -1.881 -9.529 1.00 95.31 109 ARG A N 1
ATOM 885 C CA . ARG A 1 109 ? 1.963 -2.605 -8.450 1.00 95.31 109 ARG A CA 1
ATOM 886 C C . ARG A 1 109 ? 1.169 -2.564 -7.141 1.00 95.31 109 ARG A C 1
ATOM 888 O O . ARG A 1 109 ? 1.009 -3.598 -6.495 1.00 95.31 109 ARG A O 1
ATOM 895 N N . LEU A 1 110 ? 0.723 -1.379 -6.729 1.00 94.56 110 LEU A N 1
ATOM 896 C CA . LEU A 1 110 ? -0.004 -1.199 -5.471 1.00 94.56 110 LEU A CA 1
ATOM 897 C C . LEU A 1 110 ? -1.397 -1.824 -5.510 1.00 94.56 110 LEU A C 1
ATOM 899 O O . LEU A 1 110 ? -1.806 -2.463 -4.546 1.00 94.56 110 LEU A O 1
ATOM 903 N N . PHE A 1 111 ? -2.092 -1.695 -6.635 1.00 91.94 111 PHE A N 1
ATOM 904 C CA . PHE A 1 111 ? -3.418 -2.259 -6.849 1.00 91.94 111 PHE A CA 1
ATOM 905 C C . PHE A 1 111 ? -3.403 -3.788 -6.749 1.00 91.94 111 PHE A C 1
ATOM 907 O O . PHE A 1 111 ? -4.316 -4.385 -6.188 1.00 91.94 111 PHE A O 1
ATOM 914 N N . LEU A 1 112 ? -2.333 -4.421 -7.240 1.00 90.69 112 LEU A N 1
ATOM 915 C CA . LEU A 1 112 ? -2.093 -5.860 -7.101 1.00 90.69 112 LEU A CA 1
ATOM 916 C C . LEU A 1 112 ? -1.541 -6.264 -5.719 1.00 90.69 112 LEU A C 1
ATOM 918 O O . LEU A 1 112 ? -1.293 -7.443 -5.485 1.00 90.69 112 LEU A O 1
ATOM 922 N N . GLY A 1 113 ? -1.325 -5.310 -4.809 1.00 92.94 113 GLY A N 1
ATOM 923 C CA . GLY A 1 113 ? -0.882 -5.577 -3.443 1.00 92.94 113 GLY A CA 1
ATOM 924 C C . GLY A 1 113 ? 0.594 -5.951 -3.308 1.00 92.94 113 GLY A C 1
ATOM 925 O O . GLY A 1 113 ? 0.969 -6.604 -2.334 1.00 92.94 113 GLY A O 1
ATOM 926 N N . TYR A 1 114 ? 1.453 -5.547 -4.250 1.00 95.44 114 TYR A N 1
ATOM 927 C CA . TYR A 1 114 ? 2.874 -5.891 -4.211 1.00 95.44 114 TYR A CA 1
ATOM 928 C C . TYR A 1 114 ? 3.756 -4.782 -3.627 1.00 95.44 114 TYR A C 1
ATOM 930 O O . TYR A 1 114 ? 3.679 -3.595 -3.977 1.00 95.44 114 TYR A O 1
ATOM 938 N N . GLY A 1 115 ? 4.697 -5.188 -2.771 1.00 96.00 115 GLY A N 1
ATOM 939 C CA . GLY A 1 115 ? 5.827 -4.339 -2.401 1.00 96.00 115 GLY A CA 1
ATOM 940 C C . GLY A 1 115 ? 6.779 -4.144 -3.585 1.00 96.00 115 GLY A C 1
ATOM 941 O O . GLY A 1 115 ? 6.827 -4.955 -4.505 1.00 96.00 115 GLY A O 1
ATOM 942 N N . ARG A 1 116 ? 7.594 -3.084 -3.581 1.00 96.44 116 ARG A N 1
ATOM 943 C CA . ARG A 1 116 ? 8.522 -2.826 -4.702 1.00 96.44 116 ARG A CA 1
ATOM 944 C C . ARG A 1 116 ? 9.577 -3.925 -4.881 1.00 96.44 116 ARG A C 1
ATOM 946 O O . ARG A 1 116 ? 9.875 -4.286 -6.011 1.00 96.44 116 ARG A O 1
ATOM 953 N N . LYS A 1 117 ? 10.118 -4.479 -3.787 1.00 96.38 117 LYS A N 1
ATOM 954 C CA . LYS A 1 117 ? 11.066 -5.612 -3.842 1.00 96.38 117 LYS A CA 1
ATOM 955 C C . LYS A 1 117 ? 10.414 -6.862 -4.441 1.00 96.38 117 LYS A C 1
ATOM 957 O O . LYS A 1 117 ? 10.954 -7.433 -5.378 1.00 96.38 117 LYS A O 1
ATOM 962 N N . GLU A 1 118 ? 9.237 -7.213 -3.934 1.00 96.19 118 GLU A N 1
ATOM 963 C CA . GLU A 1 118 ? 8.424 -8.346 -4.390 1.00 96.19 118 GLU A CA 1
ATOM 964 C C . GLU A 1 118 ? 8.067 -8.212 -5.878 1.00 96.19 118 GLU A C 1
ATOM 966 O O . GLU A 1 118 ? 8.308 -9.119 -6.667 1.00 96.19 118 GLU A O 1
ATOM 971 N N . PHE A 1 119 ? 7.592 -7.039 -6.305 1.00 96.50 119 PHE A N 1
ATOM 972 C CA . PHE A 1 119 ? 7.236 -6.816 -7.704 1.00 96.50 119 PHE A CA 1
ATOM 973 C C . PHE A 1 119 ? 8.448 -6.827 -8.637 1.00 96.50 119 PHE A C 1
ATOM 975 O O . PHE A 1 119 ? 8.371 -7.363 -9.736 1.00 96.50 119 PHE A O 1
ATOM 982 N N . ALA A 1 120 ? 9.589 -6.286 -8.201 1.00 97.38 120 ALA A N 1
ATOM 983 C CA . ALA A 1 120 ? 10.823 -6.360 -8.977 1.00 97.38 120 ALA A CA 1
ATOM 984 C C . ALA A 1 120 ? 11.255 -7.819 -9.212 1.00 97.38 120 ALA A C 1
ATOM 986 O O . ALA A 1 120 ? 11.625 -8.171 -10.330 1.00 97.38 120 ALA A O 1
ATOM 987 N N . GLN A 1 121 ? 11.132 -8.676 -8.192 1.00 97.00 121 GLN A N 1
ATOM 988 C CA . GLN A 1 121 ? 11.390 -10.114 -8.314 1.00 97.00 121 GLN A CA 1
ATOM 989 C C . GLN A 1 121 ? 10.416 -10.786 -9.289 1.00 97.00 121 GLN A C 1
ATOM 991 O O . GLN A 1 121 ? 10.861 -11.509 -10.174 1.00 97.00 121 GLN A O 1
ATOM 996 N N . ILE A 1 122 ? 9.116 -10.486 -9.191 1.00 94.75 122 ILE A N 1
ATOM 997 C CA . ILE A 1 122 ? 8.079 -10.994 -10.109 1.00 94.75 122 ILE A CA 1
ATOM 998 C C . ILE A 1 122 ? 8.374 -10.614 -11.568 1.00 94.75 122 ILE A C 1
ATOM 1000 O O . ILE A 1 122 ? 8.161 -11.409 -12.482 1.00 94.75 122 ILE A O 1
ATOM 1004 N N . LEU A 1 123 ? 8.867 -9.396 -11.800 1.00 94.38 123 LEU A N 1
ATOM 1005 C CA . LEU A 1 123 ? 9.225 -8.914 -13.134 1.00 94.38 123 LEU A CA 1
ATOM 1006 C C . LEU A 1 123 ? 10.590 -9.430 -13.6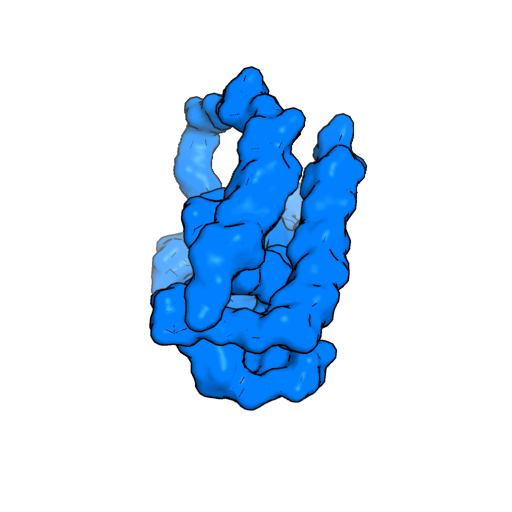21 1.00 94.38 123 LEU A C 1
ATOM 1008 O O . LEU A 1 123 ? 10.895 -9.286 -14.803 1.00 94.38 123 LEU A O 1
ATOM 1012 N N . GLY A 1 124 ? 11.420 -9.996 -12.737 1.00 95.62 124 GLY A N 1
ATOM 1013 C CA . GLY A 1 124 ? 12.797 -10.387 -13.048 1.00 95.62 124 GLY A CA 1
ATOM 1014 C C . GLY A 1 124 ? 13.729 -9.192 -13.284 1.00 95.62 124 GLY A C 1
ATOM 1015 O O . GLY A 1 124 ? 14.621 -9.259 -14.128 1.00 95.62 124 GLY A O 1
ATOM 1016 N N . VAL A 1 125 ? 13.509 -8.075 -12.581 1.00 96.25 125 VAL A N 1
ATOM 1017 C CA . VAL A 1 125 ? 14.247 -6.812 -12.769 1.00 96.25 125 VAL A CA 1
ATOM 1018 C C . VAL A 1 125 ? 14.866 -6.329 -11.459 1.00 96.25 125 VAL A C 1
ATOM 1020 O O . VAL A 1 125 ? 14.437 -6.689 -10.365 1.00 96.25 125 VAL A O 1
ATOM 1023 N N . GLY A 1 126 ? 15.877 -5.464 -11.549 1.00 96.94 126 GLY A N 1
ATOM 1024 C CA . GLY A 1 126 ? 16.480 -4.854 -10.365 1.00 96.94 126 GLY A CA 1
ATOM 1025 C C . GLY A 1 126 ? 15.524 -3.892 -9.647 1.00 96.94 126 GLY A C 1
ATOM 1026 O O . GLY A 1 126 ? 14.842 -3.089 -10.286 1.00 96.94 126 GLY A O 1
ATOM 1027 N N . TYR A 1 127 ? 15.541 -3.898 -8.308 1.00 97.44 127 TYR A N 1
ATOM 1028 C CA . TYR A 1 127 ? 14.752 -2.982 -7.463 1.00 97.44 127 TYR A CA 1
ATOM 1029 C C . TYR A 1 127 ? 14.906 -1.507 -7.874 1.00 97.44 127 TYR A C 1
ATOM 1031 O O . TYR A 1 127 ? 13.918 -0.780 -7.982 1.00 97.44 127 TYR A O 1
ATOM 1039 N N . ARG A 1 128 ? 16.149 -1.073 -8.137 1.00 97.69 128 ARG A N 1
ATOM 1040 C CA . ARG A 1 128 ? 16.466 0.301 -8.564 1.00 97.69 128 ARG A CA 1
ATOM 1041 C C . ARG A 1 128 ? 15.925 0.625 -9.953 1.00 97.69 128 ARG A C 1
ATOM 1043 O O . ARG A 1 128 ? 15.535 1.762 -10.187 1.00 97.69 128 ARG A O 1
ATOM 1050 N N . SER A 1 129 ? 15.890 -0.348 -10.862 1.00 96.94 129 SER A N 1
ATOM 1051 C CA . SER A 1 129 ? 15.322 -0.159 -12.199 1.00 96.94 129 SER A CA 1
ATOM 1052 C C . SER A 1 129 ? 13.829 0.116 -12.098 1.00 96.94 129 SER A C 1
ATOM 1054 O O . SER A 1 129 ? 13.368 1.127 -12.614 1.00 96.94 129 SER A O 1
ATOM 1056 N N . LEU A 1 130 ? 13.103 -0.710 -11.336 1.00 97.75 130 LEU A N 1
ATOM 1057 C CA . LEU A 1 130 ? 11.678 -0.499 -11.087 1.00 97.75 130 LEU A CA 1
ATOM 1058 C C . LEU A 1 130 ? 11.410 0.850 -10.401 1.00 97.75 130 LEU A C 1
ATOM 1060 O O . LEU A 1 130 ? 10.502 1.567 -10.805 1.00 97.75 130 LEU A O 1
ATOM 1064 N N . GLU A 1 131 ? 12.217 1.229 -9.405 1.00 97.81 131 GLU A N 1
ATOM 1065 C CA . GLU A 1 131 ? 12.111 2.542 -8.754 1.00 97.81 131 GLU A CA 1
ATOM 1066 C C . GLU A 1 131 ? 12.257 3.701 -9.752 1.00 97.81 131 GLU A C 1
ATOM 1068 O O . GLU A 1 131 ? 11.484 4.656 -9.703 1.00 97.81 131 GLU A O 1
ATOM 1073 N N . LYS A 1 132 ? 13.234 3.624 -10.662 1.00 98.00 132 LYS A N 1
ATOM 1074 C CA . LYS A 1 132 ? 13.446 4.651 -11.689 1.00 98.00 132 LYS A CA 1
ATOM 1075 C C . LYS A 1 132 ? 12.307 4.695 -12.704 1.00 98.00 132 LYS A C 1
ATOM 1077 O O . LYS A 1 132 ? 11.946 5.786 -13.126 1.00 98.00 132 LYS A O 1
ATOM 1082 N N . TRP A 1 133 ? 11.734 3.547 -13.065 1.00 97.00 133 TRP A N 1
ATOM 1083 C CA . TRP A 1 133 ? 10.583 3.484 -13.969 1.00 97.00 133 TRP A CA 1
ATOM 1084 C C . TRP A 1 133 ? 9.348 4.134 -13.353 1.00 97.00 133 TRP A C 1
ATOM 1086 O O . TRP A 1 133 ? 8.709 4.945 -14.004 1.00 97.00 133 TRP A O 1
ATOM 1096 N N . GLU A 1 134 ? 9.046 3.841 -12.085 1.00 96.56 134 GLU A N 1
ATOM 1097 C CA . GLU A 1 134 ? 7.906 4.441 -11.373 1.00 96.56 134 GLU A CA 1
ATOM 1098 C C . GLU A 1 134 ? 8.017 5.960 -11.211 1.00 96.56 134 GLU A C 1
ATOM 1100 O O . GLU A 1 134 ? 7.002 6.638 -11.085 1.00 96.56 134 GLU A O 1
ATOM 1105 N N . LYS A 1 135 ? 9.246 6.483 -11.200 1.00 96.69 135 LYS A N 1
ATOM 1106 C CA . LYS A 1 135 ? 9.551 7.916 -11.119 1.00 96.69 135 LYS A CA 1
ATOM 1107 C C . LYS A 1 135 ? 9.716 8.575 -12.496 1.00 96.69 135 LYS A C 1
ATOM 1109 O O . LYS A 1 135 ? 10.171 9.711 -12.549 1.00 96.69 135 LYS A O 1
ATOM 1114 N N . ASP A 1 136 ? 9.437 7.852 -13.584 1.00 95.75 136 ASP A N 1
ATOM 1115 C CA . ASP A 1 136 ? 9.638 8.301 -14.970 1.00 95.75 136 ASP A CA 1
ATOM 1116 C C . ASP A 1 136 ? 11.083 8.774 -15.273 1.00 95.75 136 ASP A C 1
ATOM 1118 O O . ASP A 1 136 ? 11.329 9.507 -16.225 1.00 95.75 136 ASP A O 1
ATOM 1122 N N . LEU A 1 137 ? 12.075 8.327 -14.489 1.00 96.25 137 LEU A N 1
ATOM 1123 C CA . LEU A 1 137 ? 13.485 8.713 -14.658 1.00 96.25 137 LEU A CA 1
ATOM 1124 C C . LEU A 1 137 ? 14.162 7.964 -15.808 1.00 96.25 137 LEU A C 1
ATOM 1126 O O . LEU A 1 137 ? 15.135 8.442 -16.383 1.00 96.25 137 LEU A O 1
ATOM 1130 N N . ILE A 1 138 ? 13.704 6.741 -16.083 1.00 95.06 138 ILE A N 1
ATOM 1131 C CA . ILE A 1 138 ? 14.208 5.881 -17.155 1.00 95.06 138 ILE A CA 1
ATOM 1132 C C . ILE A 1 138 ? 13.022 5.133 -17.756 1.00 95.06 138 ILE A C 1
ATOM 1134 O O . ILE A 1 138 ? 12.174 4.621 -17.028 1.00 95.06 138 ILE A O 1
ATOM 1138 N N . THR A 1 139 ? 13.001 5.009 -19.081 1.00 91.81 139 THR A N 1
ATOM 1139 C CA . THR A 1 139 ? 12.005 4.187 -19.777 1.00 91.81 139 THR A CA 1
ATOM 1140 C C . THR A 1 139 ? 12.421 2.708 -19.749 1.00 91.81 139 THR A C 1
ATOM 1142 O O . THR A 1 139 ? 13.591 2.404 -20.010 1.00 91.81 139 THR A O 1
ATOM 1145 N N . PRO A 1 140 ? 11.517 1.760 -19.435 1.00 94.25 140 PRO A N 1
ATOM 1146 C CA . PRO A 1 140 ? 11.836 0.337 -19.506 1.00 94.25 140 PRO A CA 1
ATOM 1147 C C . PRO A 1 140 ? 12.199 -0.081 -20.938 1.00 94.25 140 PRO A C 1
ATOM 1149 O O . PRO A 1 140 ? 11.654 0.438 -21.909 1.00 94.25 140 PRO A O 1
ATOM 1152 N N . SER A 1 141 ? 13.094 -1.059 -21.088 1.00 94.44 141 SER A N 1
ATOM 1153 C CA . SER A 1 141 ? 13.378 -1.648 -22.403 1.00 94.44 141 SER A CA 1
ATOM 1154 C C . SER A 1 141 ? 12.134 -2.330 -22.981 1.00 94.44 141 SER A C 1
ATOM 1156 O O . SER A 1 141 ? 11.255 -2.755 -22.231 1.00 94.44 141 SER A O 1
ATOM 1158 N N . LYS A 1 142 ? 12.090 -2.525 -24.304 1.00 93.56 142 LYS A N 1
ATOM 1159 C CA . LYS A 1 142 ? 10.980 -3.207 -24.994 1.00 93.56 142 LYS A CA 1
ATOM 1160 C C . LYS A 1 142 ? 10.602 -4.548 -24.351 1.00 93.56 142 LYS A C 1
ATOM 1162 O O . LYS A 1 142 ? 9.443 -4.769 -24.020 1.00 93.56 142 LYS A O 1
ATOM 1167 N N . LYS A 1 143 ? 11.602 -5.386 -24.045 1.00 94.00 143 LYS A N 1
ATOM 1168 C CA . LYS A 1 143 ? 11.414 -6.659 -23.326 1.00 94.00 143 LYS A CA 1
ATOM 1169 C C . LYS A 1 143 ? 10.682 -6.474 -21.990 1.00 94.00 143 LYS A C 1
ATOM 1171 O O . LYS A 1 143 ? 9.745 -7.207 -21.691 1.00 94.00 143 LYS A O 1
ATOM 1176 N N . ASN A 1 144 ? 11.103 -5.500 -21.184 1.00 93.56 144 ASN A N 1
ATOM 1177 C CA . ASN A 1 144 ? 10.496 -5.242 -19.877 1.00 93.56 144 ASN A CA 1
ATOM 1178 C C . ASN A 1 144 ? 9.107 -4.605 -20.009 1.00 93.56 144 ASN A C 1
ATOM 1180 O O . ASN A 1 144 ? 8.215 -4.914 -19.220 1.00 93.56 144 ASN A O 1
ATOM 1184 N N . MET A 1 145 ? 8.897 -3.777 -21.035 1.00 93.69 145 MET A N 1
ATOM 1185 C CA . MET A 1 145 ? 7.582 -3.241 -21.380 1.00 93.69 145 MET A CA 1
ATOM 1186 C C . MET A 1 145 ? 6.591 -4.349 -21.728 1.00 93.69 145 MET A C 1
ATOM 1188 O O . MET A 1 145 ? 5.456 -4.309 -21.261 1.00 93.69 145 MET A O 1
ATOM 1192 N N . ASP A 1 146 ? 7.001 -5.363 -22.486 1.00 92.44 146 ASP A N 1
ATOM 1193 C CA . ASP A 1 146 ? 6.113 -6.472 -22.845 1.00 92.44 146 ASP A CA 1
ATOM 1194 C C . ASP A 1 146 ? 5.717 -7.326 -21.632 1.00 92.44 146 ASP A C 1
ATOM 1196 O O . ASP A 1 146 ? 4.583 -7.802 -21.552 1.00 92.44 146 ASP A O 1
ATOM 1200 N N . ILE A 1 147 ? 6.601 -7.455 -20.638 1.00 92.06 147 ILE A N 1
ATOM 1201 C CA . ILE A 1 147 ? 6.265 -8.072 -19.347 1.00 92.06 147 ILE A CA 1
ATOM 1202 C C . ILE A 1 147 ? 5.265 -7.189 -18.585 1.00 92.06 147 ILE A C 1
ATOM 1204 O O . ILE A 1 147 ? 4.226 -7.683 -18.149 1.00 92.06 147 ILE A O 1
ATOM 1208 N N . LEU A 1 148 ? 5.532 -5.883 -18.462 1.00 92.19 148 LEU A N 1
ATOM 1209 C CA . LEU A 1 148 ? 4.666 -4.935 -17.749 1.00 92.19 148 LEU A CA 1
ATOM 1210 C C . LEU A 1 148 ? 3.255 -4.856 -18.345 1.00 92.19 148 LEU A C 1
ATOM 1212 O O . LEU A 1 148 ? 2.280 -4.835 -17.591 1.00 92.19 148 LEU A O 1
ATOM 1216 N N . LYS A 1 149 ? 3.124 -4.882 -19.678 1.00 89.38 149 LYS A N 1
ATOM 1217 C CA . LYS A 1 149 ? 1.826 -4.886 -20.375 1.00 89.38 149 LYS A CA 1
ATOM 1218 C C . LYS A 1 149 ? 0.918 -6.018 -19.895 1.00 89.38 149 LYS A C 1
ATOM 1220 O O . LYS A 1 149 ? -0.276 -5.794 -19.736 1.00 89.38 149 LYS A O 1
ATOM 1225 N N . LYS A 1 150 ? 1.460 -7.206 -19.596 1.00 88.25 150 LYS A N 1
ATOM 1226 C CA . LYS A 1 150 ? 0.665 -8.332 -19.068 1.00 88.25 150 LYS A CA 1
ATOM 1227 C C . LYS A 1 150 ? -0.007 -7.977 -17.738 1.00 88.25 150 LYS A C 1
ATOM 1229 O O . LYS A 1 150 ? -1.176 -8.296 -17.539 1.00 88.25 150 LYS A O 1
ATOM 1234 N N . TYR A 1 151 ? 0.704 -7.278 -16.853 1.00 88.69 151 TYR A N 1
ATOM 1235 C CA . TYR A 1 151 ? 0.185 -6.863 -15.546 1.00 88.69 151 TYR A CA 1
ATOM 1236 C C . TYR A 1 151 ? -0.762 -5.665 -15.646 1.00 88.69 151 TYR A C 1
ATOM 1238 O O . TYR A 1 151 ? -1.819 -5.671 -15.022 1.00 88.69 151 TYR A O 1
ATOM 1246 N N . ILE A 1 152 ? -0.432 -4.672 -16.475 1.00 84.12 152 ILE A N 1
ATOM 1247 C CA . ILE A 1 152 ? -1.295 -3.502 -16.707 1.00 84.12 152 ILE A CA 1
ATOM 1248 C C . ILE A 1 152 ? -2.621 -3.927 -17.358 1.00 84.12 152 ILE A C 1
ATOM 1250 O O . ILE A 1 152 ? -3.690 -3.497 -16.932 1.00 84.12 152 ILE A O 1
ATOM 1254 N N . ASN A 1 153 ? -2.589 -4.846 -18.324 1.00 80.31 153 ASN A N 1
ATOM 1255 C CA . ASN A 1 153 ? -3.811 -5.381 -18.927 1.00 80.31 153 ASN A CA 1
ATOM 1256 C C . ASN A 1 153 ? -4.628 -6.204 -17.920 1.00 80.31 153 ASN A C 1
ATOM 1258 O O . ASN A 1 153 ? -5.855 -6.120 -17.910 1.00 80.31 153 ASN A O 1
ATOM 1262 N N . LYS A 1 154 ? -3.968 -6.964 -17.033 1.00 75.12 154 LYS A N 1
ATOM 1263 C CA . LYS A 1 154 ? -4.646 -7.689 -15.947 1.00 75.12 154 LYS A CA 1
ATOM 1264 C C . LYS A 1 154 ? -5.387 -6.731 -15.010 1.00 75.12 154 LYS A C 1
ATOM 1266 O O . LYS A 1 154 ? -6.546 -6.993 -14.696 1.00 75.12 154 LYS A O 1
ATOM 1271 N N . LEU A 1 155 ? -4.760 -5.615 -14.623 1.00 73.12 155 LEU A N 1
ATOM 1272 C CA . LEU A 1 155 ? -5.413 -4.541 -13.868 1.00 73.12 155 LEU A CA 1
ATOM 1273 C C . LEU A 1 155 ? -6.668 -4.045 -14.598 1.00 73.12 155 LEU A C 1
ATOM 1275 O O . LEU A 1 155 ? -7.741 -3.980 -14.002 1.00 73.12 155 LEU A O 1
ATOM 1279 N N . HIS A 1 156 ? -6.553 -3.768 -15.899 1.00 67.88 156 HIS A N 1
ATOM 1280 C CA . HIS A 1 156 ? -7.672 -3.281 -16.701 1.00 67.88 156 HIS A CA 1
ATOM 1281 C C . HIS A 1 156 ? -8.879 -4.238 -16.665 1.00 67.88 156 HIS A C 1
ATOM 1283 O O . HIS A 1 156 ? -10.026 -3.796 -16.544 1.00 67.88 156 HIS A O 1
ATOM 1289 N N . ILE A 1 157 ? -8.639 -5.546 -16.764 1.00 67.19 157 ILE A N 1
ATOM 1290 C CA . ILE A 1 157 ? -9.701 -6.561 -16.713 1.00 67.19 157 ILE A CA 1
ATOM 1291 C C . ILE A 1 157 ? -10.376 -6.575 -15.335 1.00 67.19 157 ILE A C 1
ATOM 1293 O O . ILE A 1 157 ? -11.602 -6.646 -15.265 1.00 67.19 157 ILE A O 1
ATOM 1297 N N . ILE A 1 158 ? -9.597 -6.480 -14.253 1.00 68.12 158 ILE A N 1
ATOM 1298 C CA . ILE A 1 158 ? -10.118 -6.468 -12.877 1.00 68.12 158 ILE A CA 1
ATOM 1299 C C . ILE A 1 158 ? -11.006 -5.239 -12.645 1.00 68.12 158 ILE A C 1
ATOM 1301 O O . ILE A 1 158 ? -12.101 -5.377 -12.105 1.00 68.12 158 ILE A O 1
ATOM 1305 N N . CYS A 1 159 ? -10.583 -4.059 -13.108 1.00 63.88 159 CYS A N 1
ATOM 1306 C CA . CYS A 1 159 ? -11.367 -2.832 -12.965 1.00 63.88 159 CYS A CA 1
ATOM 1307 C C . CYS A 1 159 ? -12.656 -2.841 -13.808 1.00 63.88 159 CYS A C 1
ATOM 1309 O O . CYS A 1 159 ? -13.673 -2.331 -13.352 1.00 63.88 159 CYS A O 1
ATOM 1311 N N . ARG A 1 160 ? -12.651 -3.435 -15.015 1.00 57.16 160 ARG A N 1
ATOM 1312 C CA . ARG A 1 160 ? -13.837 -3.477 -15.899 1.00 57.16 160 ARG A CA 1
ATOM 1313 C C . ARG A 1 160 ? -14.890 -4.513 -15.508 1.00 57.16 160 ARG A C 1
ATOM 1315 O O . ARG A 1 160 ? -16.047 -4.306 -15.833 1.00 57.16 160 ARG A O 1
ATOM 1322 N N . LYS A 1 161 ? -14.521 -5.606 -14.833 1.00 50.81 161 LYS A N 1
ATOM 1323 C CA . LYS A 1 161 ? -15.481 -6.630 -14.370 1.00 50.81 161 LYS A CA 1
ATOM 1324 C C . LYS A 1 161 ? -16.232 -6.248 -13.083 1.00 50.81 161 LYS A C 1
ATOM 1326 O O . LYS A 1 161 ? -17.035 -7.042 -12.607 1.00 50.81 161 LYS A O 1
ATOM 1331 N N . LYS A 1 162 ? -15.930 -5.086 -12.491 1.00 44.94 162 LYS A N 1
ATOM 1332 C CA . LYS A 1 162 ? -16.592 -4.553 -11.286 1.00 44.94 162 LYS A CA 1
ATOM 1333 C C . LYS A 1 162 ? -17.639 -3.462 -11.585 1.00 44.94 162 LYS A C 1
ATOM 1335 O O . LYS A 1 162 ? -18.137 -2.853 -10.642 1.00 44.94 162 LYS A O 1
ATOM 1340 N N . LEU A 1 163 ? -17.965 -3.247 -12.864 1.00 35.47 163 LEU A N 1
ATOM 1341 C CA . LEU A 1 163 ? -19.149 -2.527 -13.356 1.00 35.47 163 LEU A CA 1
ATOM 1342 C C . LEU A 1 163 ? -20.117 -3.539 -13.973 1.00 35.47 163 LEU A C 1
ATOM 1344 O O . LEU A 1 163 ? -21.335 -3.285 -13.892 1.00 35.47 163 LEU A O 1
#

Secondary structure (DSSP, 8-state):
--HHHHHHHHHHHHTT----------SS---HHHHHHHHHHHTT--HHHHHHHHT--HHHHHHHHTTSSPPPHHHHHHHHHHH---HHHHTT-TTS--SSHHHHHHHHHHHTT--HHHHHHHHT--HHHHHHHHTTSSPPPHHHHHHHHHHHHHHHHHHHTT-

Organism: Hathewaya histolytica (NCBI:txid1498)

Sequence (163 aa):
MDTHEVNYLDNMYNKFDIQKSYTIQNNNTSTSSNRIRQARLSKSLTIKQVSIQTNLTETQLHNIETDKSIPSISTLKKLESVLDKDIWYLGNYDSLEENTLGKRIYKCRLFLGYGRKEFAQILGVGYRSLEKWEKDLITPSKKNMDILKKYINKLHIICRKKL

pLDDT: mean 82.29, std 21.98, range [28.12, 98.0]

Radius of gyration: 18.08 Å; chains: 1; bounding box: 37×25×53 Å

InterPro domains:
  IPR001387 Cro/C1-type, helix-turn-helix domain [PF01381] (36-87)
  IPR001387 Cro/C1-type, helix-turn-helix domain [PS50943] (36-90)
  IPR001387 Cro/C1-type, helix-turn-helix domain [SM00530] (35-90)
  IPR001387 Cro/C1-type, helix-turn-helix domain [SM00530] (104-155)
  IPR001387 Cro/C1-type, helix-turn-helix domain [cd00093] (33-90)
  IPR001387 Cro/C1-type, helix-turn-helix domain [cd00093] (102-153)
  IPR010982 Lambda repressor-like, DNA-binding domain superfamily [G3DSA:1.10.260.40] (24-97)
  IPR010982 Lambda repressor-like, DNA-binding domain superfamily [G3DSA:1.10.260.40] (98-157)
  IPR010982 Lambda repressor-like, DNA-binding domain superfamily [SSF47413] (32-94)
  IPR010982 Lambda repressor-like, DNA-binding domain superfamily [SSF47413] (99-152)

Foldseek 3Di:
DDPVVVVVVVVVVVVPDPPDDPPPPPDDDCALLNLLVVLCVVVVHDLVRLCVQLVHDSVVNVCSNVVVDQDDLSRLVSSCVPSVDQQCRSNVLVPFDDPDQLSLLVSLCRNVSHDLVRVCVVLVHDSVVNVCSNVVNDPDDPSSVVSSCVSSVVVVVVVVVVD